Protein AF-A0A531LWR6-F1 (afdb_monomer_lite)

Foldseek 3Di:
DDDPVVVVVVVVVVVVVVVCCVVPVVVVCVVVCCCCVVVLVVLCVVPVVRSCVVCVCVVVCVVVVVVVVVVVVVVVVVVVVVVVVVVVVVVVVVVCVVVVVVPPCCVVVVVVVVVVVVVVVVVVVVVVVVVVVD

Structure (mmCIF, N/CA/C/O backbone):
data_AF-A0A531LWR6-F1
#
_entry.id   AF-A0A531LWR6-F1
#
loop_
_atom_site.group_PDB
_atom_site.id
_atom_site.type_symbol
_atom_site.label_atom_id
_atom_site.label_alt_id
_atom_site.label_comp_id
_atom_site.label_asym_id
_atom_site.label_entity_id
_atom_site.label_seq_id
_atom_site.pdbx_PDB_ins_code
_atom_site.Cartn_x
_atom_site.Cartn_y
_atom_site.Cartn_z
_atom_site.occupancy
_atom_site.B_iso_or_equiv
_atom_site.auth_seq_id
_atom_site.auth_comp_id
_atom_site.auth_asym_id
_atom_site.auth_atom_id
_atom_site.pdbx_PDB_model_num
ATOM 1 N N . LYS A 1 1 ? -15.271 11.225 28.314 1.00 48.88 1 LYS A N 1
ATOM 2 C CA . LYS A 1 1 ? -13.997 11.873 28.712 1.00 48.88 1 LYS A CA 1
ATOM 3 C C . LYS A 1 1 ? -12.888 10.909 28.326 1.00 48.88 1 LYS A C 1
ATOM 5 O O . LYS A 1 1 ? -12.884 9.812 28.864 1.00 48.88 1 LYS A O 1
ATOM 10 N N . VAL A 1 2 ? -12.070 11.244 27.329 1.00 54.78 2 VAL A N 1
ATOM 11 C CA . VAL A 1 2 ? -10.966 10.377 26.881 1.00 54.78 2 VAL A CA 1
ATOM 12 C C . VAL A 1 2 ? -9.886 10.412 27.965 1.00 54.78 2 VAL A C 1
ATOM 14 O O . VAL A 1 2 ? -9.558 11.499 28.441 1.00 54.78 2 VAL A O 1
ATOM 17 N N . HIS A 1 3 ? -9.406 9.253 28.421 1.00 67.94 3 HIS A N 1
ATOM 18 C CA . HIS A 1 3 ? -8.322 9.194 29.402 1.00 67.94 3 HIS A CA 1
ATOM 19 C C . HIS A 1 3 ? -7.034 9.699 28.742 1.00 67.94 3 HIS A C 1
ATOM 21 O O . HIS A 1 3 ? -6.699 9.281 27.638 1.00 67.94 3 HIS A O 1
ATOM 27 N N . THR A 1 4 ? -6.292 10.586 29.411 1.00 77.25 4 THR A N 1
ATOM 28 C CA . THR A 1 4 ? -5.035 11.164 28.896 1.00 77.25 4 THR A CA 1
ATOM 29 C C . THR A 1 4 ? -4.029 10.092 28.456 1.00 77.25 4 THR A C 1
ATOM 31 O O . THR A 1 4 ? -3.284 10.310 27.507 1.00 77.25 4 THR A O 1
ATOM 34 N N . GLY A 1 5 ? -4.050 8.914 29.093 1.00 77.81 5 GLY A N 1
ATOM 35 C CA . GLY A 1 5 ? -3.236 7.760 28.701 1.00 77.81 5 GLY A CA 1
ATOM 36 C C . GLY A 1 5 ? -3.540 7.243 27.291 1.00 77.81 5 GLY A C 1
ATOM 37 O O . GLY A 1 5 ? -2.608 7.042 26.521 1.00 77.81 5 GLY A O 1
ATOM 38 N N . ASP A 1 6 ? -4.816 7.130 26.911 1.00 78.56 6 ASP A N 1
ATOM 39 C CA . ASP A 1 6 ? -5.216 6.640 25.581 1.00 78.56 6 ASP A CA 1
ATOM 40 C C . ASP A 1 6 ? -4.780 7.599 24.466 1.00 78.56 6 ASP A C 1
ATOM 42 O O . ASP A 1 6 ? -4.380 7.166 23.387 1.00 78.56 6 ASP A O 1
ATOM 46 N N . LEU A 1 7 ? -4.806 8.910 24.734 1.00 82.00 7 LEU A N 1
ATOM 47 C CA . LEU A 1 7 ? -4.336 9.928 23.786 1.00 82.00 7 LEU A CA 1
ATOM 48 C C . LEU A 1 7 ? -2.819 9.862 23.581 1.00 82.00 7 LEU A C 1
ATOM 50 O O . LEU A 1 7 ? -2.346 10.037 22.460 1.00 82.00 7 LEU A O 1
ATOM 54 N N . ILE A 1 8 ? -2.059 9.584 24.644 1.00 84.31 8 ILE A N 1
ATOM 55 C CA . ILE A 1 8 ? -0.605 9.409 24.558 1.00 84.31 8 ILE A CA 1
ATOM 56 C C . ILE A 1 8 ? -0.273 8.128 23.784 1.00 84.31 8 ILE A C 1
ATOM 58 O O . ILE A 1 8 ? 0.593 8.158 22.913 1.00 84.31 8 ILE A O 1
ATOM 62 N N . THR A 1 9 ? -0.976 7.020 24.043 1.00 84.31 9 THR A N 1
ATOM 63 C CA . THR A 1 9 ? -0.770 5.755 23.321 1.00 84.31 9 THR A CA 1
ATOM 64 C C . THR A 1 9 ? -1.122 5.874 21.841 1.00 84.31 9 THR A C 1
ATOM 66 O O . THR A 1 9 ? -0.353 5.407 21.003 1.00 84.31 9 THR A O 1
ATOM 69 N N . LEU A 1 10 ? -2.233 6.534 21.501 1.00 82.69 10 LEU A N 1
ATOM 70 C CA . LEU A 1 10 ? -2.613 6.767 20.108 1.00 82.69 10 LEU A CA 1
ATOM 71 C C . LEU A 1 10 ? -1.599 7.674 19.394 1.00 82.69 10 LEU A C 1
ATOM 73 O O . LEU A 1 10 ? -1.162 7.357 18.292 1.00 82.69 10 LEU A O 1
ATOM 77 N N . GLY A 1 11 ? -1.146 8.741 20.060 1.00 87.81 11 GLY A N 1
ATOM 78 C CA . GLY A 1 11 ? -0.107 9.623 19.529 1.00 87.81 11 GLY A CA 1
ATOM 79 C C . GLY A 1 11 ? 1.237 8.918 19.320 1.00 87.81 11 GLY A C 1
ATOM 80 O O . GLY A 1 11 ? 1.898 9.156 18.315 1.00 87.81 11 GLY A O 1
ATOM 81 N N . LEU A 1 12 ? 1.636 8.017 20.223 1.00 89.38 12 LEU A N 1
ATOM 82 C CA . LEU A 1 12 ? 2.845 7.201 20.058 1.00 89.38 12 LEU A CA 1
ATOM 83 C C . LEU A 1 12 ? 2.739 6.260 18.853 1.00 89.38 12 LEU A C 1
ATOM 85 O O . LEU A 1 12 ? 3.679 6.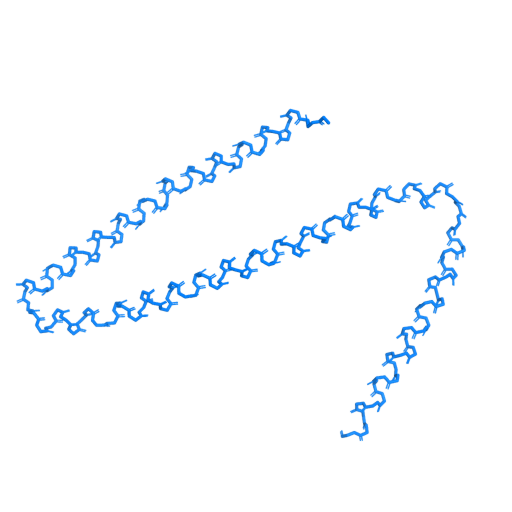187 18.065 1.00 89.38 12 LEU A O 1
ATOM 89 N N . LEU A 1 13 ? 1.593 5.593 18.681 1.00 88.00 13 LEU A N 1
ATOM 90 C CA . LEU A 1 13 ? 1.333 4.726 17.527 1.00 88.00 13 LEU A CA 1
ATOM 91 C C . LEU A 1 13 ? 1.411 5.496 16.202 1.00 88.00 13 LEU A C 1
ATOM 93 O O . LEU A 1 13 ? 2.027 5.018 15.247 1.00 88.00 13 LEU A O 1
ATOM 97 N N . ASP A 1 14 ? 0.840 6.698 16.156 1.00 89.50 14 ASP A N 1
ATOM 98 C CA . ASP A 1 14 ? 0.893 7.552 14.970 1.00 89.50 14 ASP A CA 1
ATOM 99 C C . ASP A 1 14 ? 2.324 8.032 14.682 1.00 89.50 14 ASP A C 1
ATOM 101 O O . ASP A 1 14 ? 2.776 7.989 13.534 1.00 89.50 14 ASP A O 1
ATOM 105 N N . LEU A 1 15 ? 3.078 8.432 15.713 1.00 89.94 15 LEU A N 1
ATOM 106 C CA . LEU A 1 15 ? 4.480 8.834 15.571 1.00 89.94 15 LEU A CA 1
ATOM 107 C C . LEU A 1 15 ? 5.366 7.685 15.081 1.00 89.94 15 LEU A C 1
ATOM 109 O O . LEU A 1 15 ? 6.209 7.904 14.209 1.00 89.94 15 LEU A O 1
ATOM 113 N N . ASP A 1 16 ? 5.162 6.467 15.583 1.00 91.19 16 ASP A N 1
ATOM 114 C CA . ASP A 1 16 ? 5.872 5.283 15.097 1.00 91.19 16 ASP A CA 1
ATOM 115 C C . ASP A 1 16 ? 5.514 4.972 13.639 1.00 91.19 16 ASP A C 1
ATOM 117 O O . ASP A 1 16 ? 6.404 4.679 12.833 1.00 91.19 16 ASP A O 1
ATOM 121 N N . GLY A 1 17 ? 4.241 5.117 13.260 1.00 86.81 17 GLY A N 1
ATOM 122 C CA . GLY A 1 17 ? 3.794 4.983 11.873 1.00 86.81 17 GLY A CA 1
ATOM 123 C C . GLY A 1 17 ? 4.470 5.991 10.937 1.00 86.81 17 GLY A C 1
ATOM 124 O O . GLY A 1 17 ? 5.015 5.613 9.894 1.00 86.81 17 GLY A O 1
ATOM 125 N N . VAL A 1 18 ? 4.507 7.268 11.326 1.00 89.38 18 VAL A N 1
ATOM 126 C CA . VAL A 1 18 ? 5.181 8.332 10.564 1.00 89.38 18 VAL A CA 1
ATOM 127 C C . VAL A 1 18 ? 6.684 8.074 10.490 1.00 89.38 18 VAL A C 1
ATOM 129 O O . VAL A 1 18 ? 7.273 8.125 9.409 1.00 89.38 18 VAL A O 1
ATOM 132 N N . ARG A 1 19 ? 7.322 7.724 11.608 1.00 91.12 19 ARG A N 1
ATOM 133 C CA . ARG A 1 19 ? 8.748 7.383 11.645 1.00 91.12 19 ARG A CA 1
ATOM 134 C C . ARG A 1 19 ? 9.066 6.229 10.700 1.00 91.12 19 ARG A C 1
ATOM 136 O O . ARG A 1 19 ? 10.037 6.311 9.948 1.00 91.12 19 ARG A O 1
ATOM 143 N N . MET A 1 20 ? 8.249 5.177 10.693 1.00 89.44 20 MET A N 1
ATOM 144 C CA . MET A 1 20 ? 8.418 4.047 9.784 1.00 89.44 20 MET A CA 1
ATOM 145 C C . MET A 1 20 ? 8.246 4.473 8.322 1.00 89.44 20 MET A C 1
ATOM 147 O O . MET A 1 20 ? 9.030 4.046 7.472 1.00 89.44 20 MET A O 1
ATOM 151 N N . PHE A 1 21 ? 7.297 5.360 8.016 1.00 89.12 21 PHE A N 1
ATOM 152 C CA . PHE A 1 21 ? 7.112 5.903 6.669 1.00 89.12 21 PHE A CA 1
ATOM 153 C C . PHE A 1 21 ? 8.349 6.663 6.164 1.00 89.12 21 PHE A C 1
ATOM 155 O O . PHE A 1 21 ? 8.817 6.398 5.055 1.00 89.12 21 PHE A O 1
ATOM 162 N N . PHE A 1 22 ? 8.933 7.544 6.979 1.00 88.38 22 PHE A N 1
ATOM 163 C CA . PHE A 1 22 ? 10.156 8.263 6.604 1.00 88.38 22 PHE A CA 1
ATOM 164 C C . PHE A 1 22 ? 11.376 7.334 6.533 1.00 88.38 22 PHE A C 1
ATOM 166 O O . PHE A 1 22 ? 12.148 7.391 5.577 1.00 88.38 22 PHE A O 1
ATOM 173 N N . SER A 1 23 ? 11.533 6.443 7.514 1.00 86.94 23 SER A N 1
ATOM 174 C CA . SER A 1 23 ? 12.700 5.563 7.614 1.00 86.94 23 SER A CA 1
ATOM 175 C C . SER A 1 23 ? 12.708 4.445 6.577 1.00 86.94 23 SER A C 1
ATOM 177 O O . SER A 1 23 ? 13.780 4.049 6.131 1.00 86.94 23 SER A O 1
ATOM 179 N N . THR A 1 24 ? 11.550 3.899 6.214 1.00 89.06 24 THR A N 1
ATOM 180 C CA . THR A 1 24 ? 11.476 2.740 5.311 1.00 89.06 24 THR A CA 1
ATOM 181 C C . THR A 1 24 ? 10.736 3.048 4.023 1.00 89.06 24 THR A C 1
ATOM 183 O O . THR A 1 24 ? 11.182 2.609 2.971 1.00 89.06 24 THR A O 1
ATOM 186 N N . GLY A 1 25 ? 9.650 3.821 4.062 1.00 89.12 25 GLY A N 1
ATOM 187 C CA . GLY A 1 25 ? 8.880 4.170 2.868 1.00 89.12 25 GLY A CA 1
ATOM 188 C C . GLY A 1 25 ? 9.695 5.028 1.905 1.00 89.12 25 GLY A C 1
ATOM 189 O O . GLY A 1 25 ? 10.002 4.592 0.797 1.00 89.12 25 GLY A O 1
ATOM 190 N N . ILE A 1 26 ? 10.102 6.220 2.349 1.00 92.62 26 ILE A N 1
ATOM 191 C CA . ILE A 1 26 ? 10.833 7.187 1.513 1.00 92.62 26 ILE A CA 1
ATOM 192 C C . ILE A 1 26 ? 12.168 6.610 1.045 1.00 92.62 26 ILE A C 1
ATOM 194 O O . ILE A 1 26 ? 12.448 6.603 -0.151 1.00 92.62 26 ILE A O 1
ATOM 198 N N . LEU A 1 27 ? 12.964 6.070 1.971 1.00 93.06 27 LEU A N 1
ATOM 199 C CA . LEU A 1 27 ? 14.259 5.461 1.658 1.00 93.06 27 LEU A CA 1
ATOM 200 C C . LEU A 1 27 ? 14.145 4.363 0.594 1.00 93.06 27 LEU A C 1
ATOM 202 O O . LEU A 1 27 ? 14.946 4.322 -0.337 1.00 93.06 27 LEU A O 1
ATOM 206 N N . ARG A 1 28 ? 13.128 3.499 0.684 1.00 91.56 28 ARG A N 1
ATOM 207 C CA . ARG A 1 28 ? 12.922 2.403 -0.271 1.00 91.56 28 ARG A CA 1
ATOM 208 C C . ARG A 1 28 ? 12.422 2.904 -1.625 1.00 91.56 28 ARG A C 1
ATOM 210 O O . ARG A 1 28 ? 12.855 2.370 -2.640 1.00 91.56 28 ARG A O 1
ATOM 217 N N . VAL A 1 29 ? 11.574 3.936 -1.659 1.00 91.75 29 VAL A N 1
ATOM 218 C CA . VAL A 1 29 ? 11.151 4.590 -2.912 1.00 91.75 29 VAL A CA 1
ATOM 219 C C . VAL A 1 29 ? 12.346 5.224 -3.620 1.00 91.75 29 VAL A C 1
ATOM 221 O O . VAL A 1 29 ? 12.536 4.986 -4.810 1.00 91.75 29 VAL A O 1
ATOM 224 N N . VAL A 1 30 ? 13.182 5.970 -2.893 1.00 94.88 30 VAL A N 1
ATOM 225 C CA . VAL A 1 30 ? 14.399 6.578 -3.447 1.00 94.88 30 VAL A CA 1
ATOM 226 C C . VAL A 1 30 ? 15.355 5.499 -3.951 1.00 94.88 30 VAL A C 1
ATOM 228 O O . VAL A 1 30 ? 15.800 5.569 -5.092 1.00 94.88 30 VAL A O 1
ATOM 231 N N . LEU A 1 31 ? 15.629 4.469 -3.147 1.00 94.38 31 LEU A N 1
ATOM 232 C CA . LEU A 1 31 ? 16.545 3.390 -3.518 1.00 94.38 31 LEU A CA 1
ATOM 233 C C . LEU A 1 31 ? 16.073 2.630 -4.762 1.00 94.38 31 LEU A C 1
ATOM 235 O O . LEU A 1 31 ? 16.866 2.415 -5.673 1.00 94.38 31 LEU A O 1
ATOM 239 N N . LEU A 1 32 ? 14.794 2.252 -4.831 1.00 92.12 32 LEU A N 1
ATOM 240 C CA . LEU A 1 32 ? 14.240 1.568 -6.002 1.00 92.12 32 LEU A CA 1
ATOM 241 C C . LEU A 1 32 ? 14.200 2.483 -7.229 1.00 92.12 32 LEU A C 1
ATOM 243 O O . LEU A 1 32 ? 14.513 2.032 -8.327 1.00 92.12 32 LEU A O 1
ATOM 247 N N . GLY A 1 33 ? 13.854 3.760 -7.046 1.00 94.12 33 GLY A N 1
ATOM 248 C CA . GLY A 1 33 ? 13.851 4.753 -8.117 1.00 94.12 33 GLY A CA 1
ATOM 249 C C . GLY A 1 33 ? 15.241 4.956 -8.716 1.00 94.12 33 GLY A C 1
ATOM 250 O O . GLY A 1 33 ? 15.391 4.927 -9.934 1.00 94.12 33 GLY A O 1
ATOM 251 N N . VAL A 1 34 ? 16.269 5.079 -7.872 1.00 96.19 34 VAL A N 1
ATOM 252 C CA . VAL A 1 34 ? 17.666 5.181 -8.313 1.00 96.19 34 VAL A CA 1
ATOM 253 C C . VAL A 1 34 ? 18.126 3.877 -8.961 1.00 96.19 34 VAL A C 1
ATOM 255 O O . VAL A 1 34 ? 18.679 3.919 -10.054 1.00 96.19 34 VAL A O 1
ATOM 258 N N . LEU A 1 35 ? 17.867 2.721 -8.345 1.00 94.12 35 LEU A N 1
ATOM 259 C CA . LEU A 1 35 ? 18.290 1.420 -8.870 1.00 94.12 35 LEU A CA 1
ATOM 260 C C . LEU A 1 35 ? 17.702 1.141 -10.259 1.00 94.12 35 LEU A C 1
ATOM 262 O O . LEU A 1 35 ? 18.435 0.788 -11.179 1.00 94.12 35 LEU A O 1
ATOM 266 N N . ILE A 1 36 ? 16.388 1.316 -10.419 1.00 92.00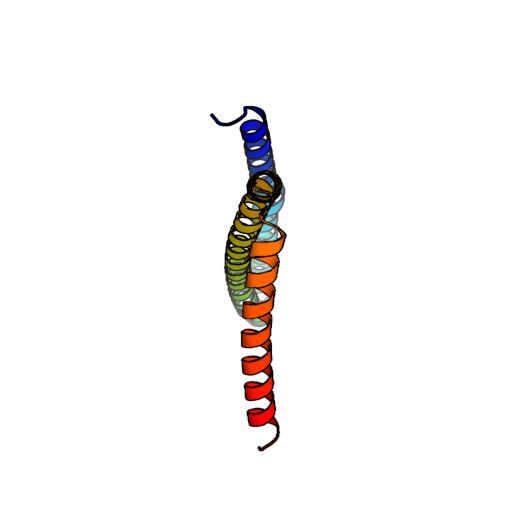 36 ILE A N 1
ATOM 267 C CA . ILE A 1 36 ? 15.702 1.072 -11.691 1.00 92.00 36 ILE A CA 1
ATOM 268 C C . ILE A 1 36 ? 16.048 2.172 -12.697 1.00 92.00 36 ILE A C 1
ATOM 270 O O . ILE A 1 36 ? 16.328 1.862 -13.848 1.00 92.00 36 ILE A O 1
ATOM 274 N N . GLY A 1 37 ? 16.063 3.441 -12.281 1.00 93.69 37 GLY A N 1
ATOM 275 C CA . GLY A 1 37 ? 16.331 4.576 -13.166 1.00 93.69 37 GLY A CA 1
ATOM 276 C C . GLY A 1 37 ? 17.760 4.584 -13.706 1.00 93.69 37 GLY A C 1
ATOM 277 O O . GLY A 1 37 ? 17.960 4.605 -14.919 1.00 93.69 37 GLY A O 1
ATOM 278 N N . VAL A 1 38 ? 18.758 4.507 -12.821 1.00 95.06 38 VAL A N 1
ATOM 279 C CA . VAL A 1 38 ? 20.175 4.449 -13.215 1.00 95.06 38 VAL A CA 1
ATOM 280 C C . VAL A 1 38 ? 20.474 3.140 -13.942 1.00 95.06 38 VAL A C 1
ATOM 282 O O . VAL A 1 38 ? 21.161 3.161 -14.960 1.00 95.06 38 VAL A O 1
ATOM 285 N N . GLY A 1 39 ? 19.920 2.013 -13.481 1.00 91.94 39 GLY A N 1
ATOM 286 C CA . GLY A 1 39 ? 20.067 0.725 -14.159 1.00 91.94 39 GLY A CA 1
ATOM 287 C C . GLY A 1 39 ? 19.525 0.751 -15.590 1.00 91.94 39 GLY A C 1
ATOM 288 O O . GLY A 1 39 ? 20.220 0.343 -16.518 1.00 91.94 39 GLY A O 1
ATOM 289 N N . ALA A 1 40 ? 18.323 1.298 -15.791 1.00 91.81 40 ALA A N 1
ATOM 290 C CA . ALA A 1 40 ? 17.731 1.466 -17.115 1.00 91.81 40 ALA A CA 1
ATOM 291 C C . ALA A 1 40 ? 18.557 2.408 -17.999 1.00 91.81 40 ALA A C 1
ATOM 293 O O . ALA A 1 40 ? 18.801 2.088 -19.161 1.00 91.81 40 ALA A O 1
ATOM 294 N N . TYR A 1 41 ? 19.027 3.533 -17.451 1.00 93.62 41 TYR A N 1
ATOM 295 C CA . TYR A 1 41 ? 19.885 4.474 -18.172 1.00 93.62 41 TYR A CA 1
ATOM 296 C C . TYR A 1 41 ? 21.177 3.806 -18.663 1.00 93.62 41 TYR A C 1
ATOM 298 O O . TYR A 1 41 ? 21.498 3.897 -19.846 1.00 93.62 41 TYR A O 1
ATOM 306 N N . LEU A 1 42 ? 21.881 3.079 -17.789 1.00 92.81 42 LEU A N 1
ATOM 307 C CA . LEU A 1 42 ? 23.121 2.381 -18.144 1.00 92.81 42 LEU A CA 1
ATOM 308 C C . LEU A 1 42 ? 22.891 1.309 -19.217 1.00 92.81 42 LEU A C 1
ATOM 310 O O . LEU A 1 42 ? 23.645 1.248 -20.191 1.00 92.81 42 LEU A O 1
ATOM 314 N N . LEU A 1 43 ? 21.826 0.512 -19.082 1.00 91.44 43 LEU A N 1
ATOM 315 C CA . LEU A 1 43 ? 21.472 -0.528 -20.051 1.00 91.44 43 LEU A CA 1
ATOM 316 C C . LEU A 1 43 ? 21.174 0.062 -21.433 1.00 91.44 43 LEU A C 1
ATOM 318 O O . LEU A 1 43 ? 21.763 -0.371 -22.420 1.00 91.44 43 LEU A O 1
ATOM 322 N N . ILE A 1 44 ? 20.323 1.090 -21.495 1.00 92.31 44 ILE A N 1
ATOM 323 C CA . ILE A 1 44 ? 19.944 1.745 -22.755 1.00 92.31 4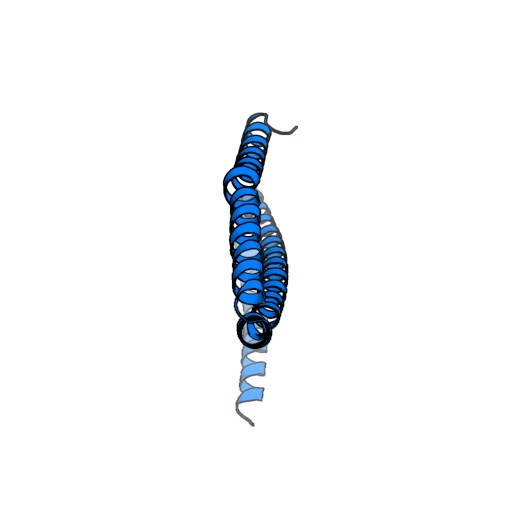4 ILE A CA 1
ATOM 324 C C . ILE A 1 44 ? 21.137 2.475 -23.387 1.00 92.31 44 ILE A C 1
ATOM 326 O O . ILE A 1 44 ? 21.262 2.480 -24.608 1.00 92.31 44 ILE A O 1
ATOM 330 N N . SER A 1 45 ? 22.023 3.067 -22.575 1.00 91.06 45 SER A N 1
ATOM 331 C CA . SER A 1 45 ? 23.231 3.744 -23.070 1.00 91.06 45 SER A CA 1
ATOM 332 C C . SER A 1 45 ? 24.267 2.788 -23.671 1.00 91.06 45 SER A C 1
ATOM 334 O O . SER A 1 45 ? 25.072 3.214 -24.494 1.00 91.06 45 SER A O 1
ATOM 336 N N . THR A 1 46 ? 24.241 1.511 -23.274 1.00 90.31 46 THR A N 1
ATOM 337 C CA . THR A 1 46 ? 25.171 0.488 -23.772 1.00 90.31 46 THR A CA 1
ATOM 338 C C . THR A 1 46 ? 24.642 -0.155 -25.050 1.00 90.31 46 THR A C 1
ATOM 340 O O . THR A 1 46 ? 25.328 -0.166 -26.067 1.00 90.31 46 THR A O 1
ATOM 343 N N . ASP A 1 47 ? 23.415 -0.678 -25.003 1.00 91.38 47 ASP A N 1
ATOM 344 C CA . ASP A 1 47 ? 22.734 -1.264 -26.155 1.00 91.38 47 ASP A CA 1
ATOM 345 C C . ASP A 1 47 ? 21.222 -1.084 -25.992 1.00 91.38 47 ASP A C 1
ATOM 347 O O . ASP A 1 47 ? 20.597 -1.611 -25.068 1.00 91.38 47 ASP A O 1
ATOM 351 N N . LEU A 1 48 ? 20.619 -0.331 -26.910 1.00 90.62 48 LEU A N 1
ATOM 352 C CA . LEU A 1 48 ? 19.211 0.038 -26.826 1.00 90.62 48 LEU A CA 1
ATOM 353 C C . LEU A 1 48 ? 18.273 -1.167 -27.008 1.00 90.62 48 LEU A C 1
ATOM 355 O O . LEU A 1 48 ? 17.217 -1.227 -26.376 1.00 90.62 48 LEU A O 1
ATOM 359 N N . VAL A 1 49 ? 18.653 -2.146 -27.833 1.00 91.50 49 VAL A N 1
ATOM 360 C CA . VAL A 1 49 ? 17.831 -3.330 -28.123 1.00 91.50 49 VAL A CA 1
ATOM 361 C C . VAL A 1 49 ? 17.886 -4.303 -26.950 1.00 91.50 49 VAL A C 1
ATOM 363 O O . VAL A 1 49 ? 16.842 -4.749 -26.465 1.00 91.50 49 VAL A O 1
ATOM 366 N N . LEU A 1 50 ? 19.088 -4.590 -26.442 1.00 87.56 50 LEU A N 1
ATOM 367 C CA . LEU A 1 50 ? 19.281 -5.475 -25.292 1.00 87.56 50 LEU A CA 1
ATOM 368 C C . LEU A 1 50 ? 18.739 -4.844 -23.995 1.00 87.56 50 LEU A C 1
ATOM 370 O O . LEU A 1 50 ? 18.162 -5.534 -23.147 1.00 87.56 50 LEU A O 1
ATOM 374 N N . GLY A 1 51 ? 18.847 -3.519 -23.864 1.00 90.44 51 GLY A N 1
ATOM 375 C CA . GLY A 1 51 ? 18.269 -2.748 -22.767 1.00 90.44 51 GLY A CA 1
ATOM 376 C C . GLY A 1 51 ? 16.743 -2.830 -22.731 1.00 90.44 51 GLY A C 1
ATOM 377 O O . GLY A 1 51 ? 16.172 -3.123 -21.685 1.00 90.44 51 GLY A O 1
ATOM 378 N N . LEU A 1 52 ? 16.063 -2.659 -23.868 1.00 89.12 52 LEU A N 1
ATOM 379 C CA . LEU A 1 52 ? 14.601 -2.786 -23.935 1.00 89.12 52 LEU A CA 1
ATOM 380 C C . LEU A 1 52 ? 14.121 -4.224 -23.702 1.00 89.12 52 LEU A C 1
ATOM 382 O O . LEU A 1 52 ? 13.140 -4.434 -22.987 1.00 89.12 52 LEU A O 1
ATOM 386 N N . LEU A 1 53 ? 14.825 -5.218 -24.253 1.00 91.12 53 LEU A N 1
ATOM 387 C CA . LEU A 1 53 ? 14.535 -6.634 -24.005 1.00 91.12 53 LEU A CA 1
ATOM 388 C C . LEU A 1 53 ? 14.630 -6.970 -22.515 1.00 91.12 53 LEU A C 1
ATOM 390 O O . LEU A 1 53 ? 13.713 -7.580 -21.964 1.00 91.12 53 LEU A O 1
ATOM 394 N N . SER A 1 54 ? 15.695 -6.523 -21.848 1.00 88.06 54 SER A N 1
ATOM 395 C CA . SER A 1 54 ? 15.873 -6.735 -20.409 1.00 88.06 54 SER A CA 1
ATOM 396 C C . SER A 1 54 ? 14.889 -5.927 -19.559 1.00 88.06 54 SER A C 1
ATOM 398 O O . SER A 1 54 ? 14.424 -6.439 -18.548 1.00 88.06 54 SER A O 1
ATOM 400 N N . LEU A 1 55 ? 14.483 -4.719 -19.962 1.00 89.81 55 LEU A N 1
ATOM 401 C CA . LEU A 1 55 ? 13.470 -3.948 -19.228 1.00 89.81 55 LEU A CA 1
ATOM 402 C C . LEU A 1 55 ? 12.035 -4.450 -19.429 1.00 89.81 55 LEU A C 1
ATOM 404 O O . LEU A 1 55 ? 11.165 -4.104 -18.633 1.00 89.81 55 LEU A O 1
ATOM 408 N N . SER A 1 56 ? 11.763 -5.260 -20.455 1.00 91.75 56 SER A N 1
ATOM 409 C CA . SER A 1 56 ? 10.401 -5.677 -20.821 1.00 91.75 56 SER A CA 1
ATOM 410 C C . SER A 1 56 ? 9.633 -6.404 -19.704 1.00 91.75 56 SER A C 1
ATOM 412 O O . SER A 1 56 ? 8.412 -6.269 -19.607 1.00 91.75 56 SER A O 1
ATOM 414 N N . PHE A 1 57 ? 10.325 -7.124 -18.811 1.00 91.06 57 PHE A N 1
ATOM 415 C CA . PHE A 1 57 ? 9.686 -7.830 -17.693 1.00 91.06 57 PHE A CA 1
ATOM 416 C C . PHE A 1 57 ? 9.342 -6.904 -16.511 1.00 91.06 57 PHE A C 1
ATOM 418 O O . PHE A 1 57 ? 8.430 -7.204 -15.735 1.00 91.06 57 PHE A O 1
ATOM 425 N N . VAL A 1 58 ? 10.048 -5.777 -16.364 1.00 91.31 58 VAL A N 1
ATOM 426 C CA . VAL A 1 58 ? 9.876 -4.820 -15.259 1.00 91.31 58 VAL A CA 1
ATOM 427 C C . VAL A 1 58 ? 8.435 -4.301 -15.151 1.00 91.31 58 VAL A C 1
ATOM 429 O O . VAL A 1 58 ? 7.872 -4.403 -14.057 1.00 91.31 58 VAL A O 1
ATOM 432 N N . PRO A 1 59 ? 7.775 -3.805 -16.223 1.00 91.06 59 PRO A N 1
ATOM 433 C CA . PRO A 1 59 ? 6.393 -3.334 -16.128 1.00 91.06 59 PRO A CA 1
ATOM 434 C C . PRO A 1 59 ? 5.410 -4.453 -15.761 1.00 91.06 59 PRO A C 1
ATOM 436 O O . PRO A 1 59 ? 4.464 -4.210 -15.013 1.00 91.06 59 PRO A O 1
ATOM 439 N N . PHE A 1 60 ? 5.646 -5.690 -16.210 1.00 94.88 60 PHE A N 1
ATOM 440 C CA . PHE A 1 60 ? 4.798 -6.830 -15.854 1.00 94.88 60 PHE A CA 1
ATOM 441 C C . PHE A 1 60 ? 4.876 -7.148 -14.354 1.00 94.88 60 PHE A C 1
ATOM 443 O O . PHE A 1 60 ? 3.848 -7.315 -13.689 1.00 94.88 60 PHE A O 1
ATOM 450 N N . VAL A 1 61 ? 6.089 -7.172 -13.798 1.00 92.94 61 VAL A N 1
ATOM 451 C CA . VAL A 1 61 ? 6.308 -7.379 -12.360 1.00 92.94 61 VAL A CA 1
ATOM 452 C C . VAL A 1 61 ? 5.742 -6.214 -11.549 1.00 92.94 61 VAL A C 1
ATOM 454 O O . VAL A 1 61 ? 5.034 -6.447 -10.569 1.00 92.94 61 VAL A O 1
ATOM 457 N N . ALA A 1 62 ? 5.984 -4.971 -11.972 1.00 91.50 62 ALA A N 1
ATOM 458 C CA . ALA A 1 62 ? 5.465 -3.778 -11.306 1.00 91.50 62 ALA A CA 1
ATOM 459 C C . ALA A 1 62 ? 3.929 -3.772 -11.259 1.00 91.50 62 ALA A C 1
ATOM 461 O O . ALA A 1 62 ? 3.346 -3.495 -10.207 1.00 91.50 62 ALA A O 1
ATOM 462 N N . TRP A 1 63 ? 3.270 -4.159 -12.356 1.00 95.25 63 TRP A N 1
ATOM 463 C CA . TRP A 1 63 ? 1.816 -4.294 -12.427 1.00 95.25 63 TRP A CA 1
ATOM 464 C C . TRP A 1 63 ? 1.295 -5.378 -11.480 1.00 95.25 63 TRP A C 1
ATOM 466 O O . TRP A 1 63 ? 0.434 -5.117 -10.636 1.00 95.25 63 TRP A O 1
ATOM 476 N N . ARG A 1 64 ? 1.833 -6.602 -11.575 1.00 96.25 64 ARG A N 1
ATOM 477 C CA . ARG A 1 64 ? 1.399 -7.735 -10.739 1.00 96.25 64 ARG A CA 1
ATOM 478 C C . ARG A 1 64 ? 1.630 -7.465 -9.254 1.00 96.25 64 ARG A C 1
ATOM 480 O O . ARG A 1 64 ? 0.754 -7.781 -8.445 1.00 96.25 64 ARG A O 1
ATOM 487 N N . SER A 1 65 ? 2.762 -6.855 -8.910 1.00 94.19 65 SER A N 1
ATOM 488 C CA . SER A 1 65 ? 3.087 -6.439 -7.545 1.00 94.19 65 SER A CA 1
ATOM 489 C C . SER A 1 65 ? 2.089 -5.399 -7.034 1.00 94.19 65 SER A C 1
ATOM 491 O O . SER A 1 65 ? 1.448 -5.621 -6.007 1.00 94.19 65 SER A O 1
ATOM 493 N N . SER A 1 66 ? 1.848 -4.333 -7.807 1.00 93.75 66 SER A N 1
ATOM 494 C CA . SER A 1 66 ? 0.904 -3.265 -7.446 1.00 93.75 66 SER A CA 1
ATOM 495 C C . SER A 1 66 ? -0.514 -3.792 -7.21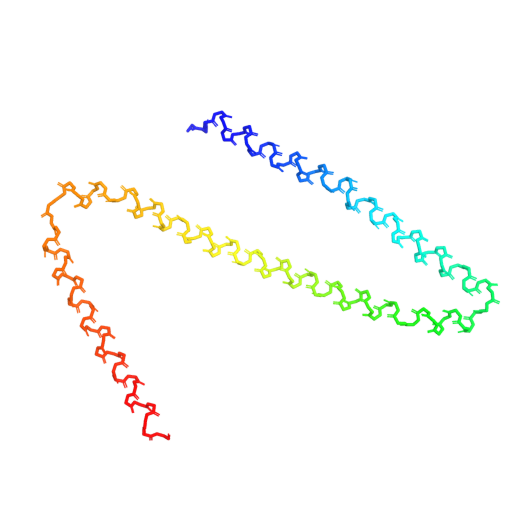4 1.00 93.75 66 SER A C 1
ATOM 497 O O . SER A 1 66 ? -1.127 -3.505 -6.187 1.00 93.75 66 SER A O 1
ATOM 499 N N . VAL A 1 67 ? -1.029 -4.629 -8.123 1.00 96.12 67 VAL A N 1
ATOM 500 C CA . VAL A 1 67 ? -2.364 -5.236 -7.982 1.00 96.12 67 VAL A CA 1
ATOM 501 C C . VAL A 1 67 ? -2.445 -6.112 -6.732 1.00 96.12 67 VAL A C 1
ATOM 503 O O . VAL A 1 67 ? -3.436 -6.059 -6.000 1.00 96.12 67 VAL A O 1
ATOM 506 N N . THR A 1 68 ? -1.411 -6.911 -6.465 1.00 95.81 68 THR A N 1
ATOM 507 C CA . THR A 1 68 ? -1.369 -7.787 -5.286 1.00 95.81 68 THR A CA 1
ATOM 508 C C . THR A 1 68 ? -1.331 -6.972 -3.998 1.00 95.81 68 THR A C 1
ATOM 510 O O . THR A 1 68 ? -2.075 -7.271 -3.067 1.00 95.81 68 THR A O 1
ATOM 513 N N . GLN A 1 69 ? -0.535 -5.904 -3.956 1.00 93.75 69 GLN A N 1
ATOM 514 C CA . GLN A 1 69 ? -0.425 -5.025 -2.797 1.00 93.75 69 GLN A CA 1
ATOM 515 C C . GLN A 1 69 ? -1.745 -4.300 -2.497 1.00 93.75 69 GLN A C 1
ATOM 517 O O . GLN A 1 69 ? -2.161 -4.233 -1.339 1.00 93.75 69 GLN A O 1
ATOM 522 N N . LEU A 1 70 ? -2.442 -3.812 -3.528 1.00 94.81 70 LEU A N 1
ATOM 523 C CA . LEU A 1 70 ? -3.756 -3.180 -3.374 1.00 94.81 70 LEU A CA 1
ATOM 524 C C . LEU A 1 70 ? -4.812 -4.168 -2.865 1.00 94.81 70 LEU A C 1
ATOM 526 O O . LEU A 1 70 ? -5.559 -3.844 -1.942 1.00 94.81 70 LEU A O 1
ATOM 530 N N . ARG A 1 71 ? -4.842 -5.391 -3.411 1.00 95.12 71 ARG A N 1
ATOM 531 C CA . ARG A 1 71 ? -5.740 -6.452 -2.928 1.00 95.12 71 ARG A CA 1
ATOM 532 C C . ARG A 1 71 ? -5.443 -6.822 -1.481 1.00 95.12 71 ARG A C 1
ATOM 534 O O . ARG A 1 71 ? -6.368 -6.882 -0.682 1.00 95.12 71 ARG A O 1
ATOM 541 N N . LEU A 1 72 ? -4.170 -7.009 -1.132 1.00 95.50 72 LEU A N 1
ATOM 542 C CA . LEU A 1 72 ? -3.757 -7.335 0.231 1.00 95.50 72 LEU A CA 1
ATOM 543 C C . LEU A 1 72 ? -4.196 -6.247 1.216 1.00 95.50 72 LEU A C 1
ATOM 545 O O . LEU A 1 72 ? -4.769 -6.563 2.255 1.00 95.50 72 LEU A O 1
ATOM 549 N N . ARG A 1 73 ? -4.000 -4.971 0.860 1.00 92.94 73 ARG A N 1
ATOM 550 C CA . ARG A 1 73 ? -4.454 -3.834 1.671 1.00 92.94 73 ARG A CA 1
ATOM 551 C C . ARG A 1 73 ? -5.972 -3.830 1.847 1.00 92.94 73 ARG A C 1
ATOM 553 O O . ARG A 1 73 ? -6.444 -3.609 2.956 1.00 92.94 73 ARG A O 1
ATOM 560 N N . SER A 1 74 ? -6.731 -4.088 0.784 1.00 94.69 74 SER A N 1
ATOM 561 C CA . SER A 1 74 ? -8.193 -4.160 0.868 1.00 94.69 74 SER A CA 1
ATOM 562 C C . SER A 1 74 ? -8.653 -5.299 1.779 1.00 94.69 74 SER A C 1
ATOM 564 O O . SER A 1 74 ? -9.486 -5.074 2.652 1.00 94.69 74 SER A O 1
ATOM 566 N N . THR A 1 75 ? -8.092 -6.500 1.622 1.00 95.75 75 THR A N 1
ATOM 567 C CA . THR A 1 75 ? -8.419 -7.652 2.475 1.00 95.75 75 THR A CA 1
ATOM 568 C C . THR A 1 75 ? -8.052 -7.388 3.932 1.00 95.75 75 THR A C 1
ATOM 570 O O . THR A 1 75 ? -8.810 -7.747 4.830 1.00 95.75 75 THR A O 1
ATOM 573 N N . TRP A 1 76 ? -6.919 -6.724 4.175 1.00 93.56 76 TRP A N 1
ATOM 574 C CA . TRP A 1 76 ? -6.495 -6.333 5.515 1.00 93.56 76 TRP A CA 1
ATOM 575 C C . TRP A 1 76 ? -7.498 -5.389 6.185 1.00 93.56 76 TRP A C 1
ATOM 577 O O . TRP A 1 76 ? -7.870 -5.609 7.334 1.00 93.56 76 TRP A O 1
ATOM 587 N N . LEU A 1 77 ? -7.995 -4.384 5.456 1.00 94.19 77 LEU A N 1
ATOM 588 C CA . LEU A 1 77 ? -9.023 -3.473 5.966 1.00 94.19 77 LEU A CA 1
ATOM 589 C C . LEU A 1 77 ? -10.322 -4.213 6.300 1.00 94.19 77 LEU A C 1
ATOM 591 O O . LEU A 1 77 ? -10.877 -4.013 7.378 1.00 94.19 77 LEU A O 1
ATOM 595 N N . THR A 1 78 ? -10.772 -5.118 5.426 1.00 94.94 78 THR A N 1
ATOM 596 C CA . THR A 1 78 ? -11.950 -5.949 5.704 1.00 94.94 78 THR A CA 1
ATOM 597 C C . THR A 1 78 ? -11.742 -6.820 6.944 1.00 94.94 78 THR A C 1
ATOM 599 O O . THR A 1 78 ? -12.632 -6.907 7.785 1.00 94.94 78 THR A O 1
ATOM 602 N N . LEU A 1 79 ? -10.571 -7.443 7.103 1.00 95.19 79 LEU A N 1
ATOM 603 C CA . LEU A 1 79 ? -10.245 -8.232 8.293 1.00 95.19 79 LEU A CA 1
ATOM 604 C C . LEU A 1 79 ? -10.284 -7.372 9.564 1.00 95.19 79 LEU A C 1
ATOM 606 O O . LEU A 1 79 ? -10.870 -7.782 10.564 1.00 95.19 79 LEU A O 1
ATOM 610 N N . GLN A 1 80 ? -9.700 -6.176 9.515 1.00 93.19 80 GLN A N 1
ATOM 611 C CA . GLN A 1 80 ? -9.667 -5.249 10.642 1.00 93.19 80 GLN A CA 1
ATOM 612 C C . GLN A 1 80 ? -11.073 -4.787 11.054 1.00 93.19 80 GLN A C 1
ATOM 614 O O . GLN A 1 80 ? -11.367 -4.708 12.246 1.00 93.19 80 GLN A O 1
ATOM 619 N N . GLU A 1 81 ? -11.971 -4.559 10.095 1.00 94.44 81 GLU A N 1
ATOM 620 C CA . GLU A 1 81 ? -13.376 -4.243 10.367 1.00 94.44 81 GLU A CA 1
ATOM 621 C C . GLU A 1 81 ? -14.101 -5.407 11.063 1.00 94.44 81 GLU A C 1
ATOM 623 O O . GLU A 1 81 ? -14.775 -5.208 12.076 1.00 94.44 81 GLU A O 1
ATOM 628 N N . ARG A 1 82 ? -13.907 -6.646 10.588 1.00 92.38 82 ARG A N 1
ATOM 629 C CA . ARG A 1 82 ? -14.485 -7.846 11.223 1.00 92.38 82 ARG A CA 1
ATOM 630 C C . ARG A 1 82 ? -13.952 -8.056 12.640 1.00 92.38 82 ARG A C 1
ATOM 632 O O . ARG A 1 82 ? -14.734 -8.363 13.537 1.00 92.38 82 ARG A O 1
ATOM 639 N N . LEU A 1 83 ? -12.651 -7.848 12.849 1.00 92.06 83 LEU A N 1
ATOM 640 C CA . LEU A 1 83 ? -12.032 -7.897 14.174 1.00 92.06 83 LEU A CA 1
ATOM 641 C C . LEU A 1 83 ? -12.595 -6.814 15.099 1.00 92.06 83 LEU A C 1
ATOM 643 O O . LEU A 1 83 ? -12.874 -7.102 16.255 1.00 92.06 83 LEU A O 1
ATOM 647 N N . SER A 1 84 ? -12.832 -5.598 14.599 1.00 90.38 84 SER A N 1
ATOM 648 C CA . SER A 1 84 ? -13.447 -4.524 15.388 1.00 90.38 84 SER A CA 1
ATOM 649 C C . SER A 1 84 ? -14.862 -4.884 15.855 1.00 90.38 84 SER A C 1
ATOM 651 O O . SER A 1 84 ? -15.196 -4.670 17.021 1.00 90.38 84 SER A O 1
ATOM 653 N N . VAL A 1 85 ? -15.681 -5.478 14.978 1.00 91.94 85 VAL A N 1
ATOM 654 C CA . VAL A 1 85 ? -17.023 -5.964 15.343 1.00 91.94 85 VAL A CA 1
ATOM 655 C C . VAL A 1 85 ? -16.936 -7.074 16.390 1.00 91.94 85 VAL A C 1
ATOM 657 O O . VAL A 1 85 ? -17.651 -7.017 17.388 1.00 91.94 85 VAL A O 1
ATOM 660 N N . LEU A 1 86 ? -16.047 -8.052 16.197 1.00 88.06 86 LEU A N 1
ATOM 661 C CA . LEU A 1 86 ? -15.852 -9.146 17.149 1.00 88.06 86 LEU A CA 1
ATOM 662 C C . LEU A 1 86 ? -15.412 -8.628 18.524 1.00 88.06 86 LEU A C 1
ATOM 664 O O . LEU A 1 86 ? -15.998 -9.012 19.534 1.00 88.06 86 LEU A O 1
ATOM 668 N N . SER A 1 87 ? -14.429 -7.725 18.559 1.00 84.31 87 SER A N 1
ATOM 669 C CA . SER A 1 87 ? -13.969 -7.098 19.798 1.00 84.31 87 SER A CA 1
ATOM 670 C C . SER A 1 87 ? -15.093 -6.335 20.493 1.00 84.31 87 SER A C 1
ATOM 672 O O . SER A 1 87 ? -15.221 -6.457 21.703 1.00 84.31 87 SER A O 1
ATOM 674 N N . ARG A 1 88 ? -15.954 -5.619 19.755 1.00 86.44 88 ARG A N 1
ATOM 675 C CA . ARG A 1 88 ? -17.111 -4.915 20.334 1.00 86.44 88 ARG A CA 1
ATOM 676 C C . ARG A 1 88 ? -18.104 -5.876 20.987 1.00 86.44 88 ARG A C 1
ATOM 678 O O . ARG A 1 88 ? -18.502 -5.649 22.121 1.00 86.44 88 ARG A O 1
ATOM 685 N N . VAL A 1 89 ? -18.460 -6.965 20.303 1.00 82.56 89 VAL A N 1
ATOM 686 C CA . VAL A 1 89 ? -19.359 -7.997 20.854 1.00 82.56 89 VAL A CA 1
ATOM 687 C C . VAL A 1 89 ? -18.738 -8.665 22.084 1.00 82.56 89 VAL A C 1
ATOM 689 O O . VAL A 1 89 ? -19.436 -8.961 23.053 1.00 82.56 89 VAL A O 1
ATOM 692 N N . MET A 1 90 ? -17.425 -8.904 22.070 1.00 81.31 90 MET A N 1
ATOM 693 C CA . MET A 1 90 ? -16.709 -9.431 23.230 1.00 81.31 90 MET A CA 1
ATOM 694 C C . MET A 1 90 ? -16.772 -8.455 24.413 1.00 81.31 90 MET A C 1
ATOM 696 O O . MET A 1 90 ? -17.083 -8.878 25.523 1.00 81.31 90 MET A O 1
ATOM 700 N N . ASP A 1 91 ? -16.535 -7.165 24.175 1.00 79.19 91 ASP A N 1
ATOM 701 C CA . ASP A 1 91 ? -16.544 -6.123 25.207 1.00 79.19 91 ASP A CA 1
ATOM 702 C C . ASP A 1 91 ? -17.951 -5.910 25.796 1.00 79.19 91 ASP A C 1
ATOM 704 O O . ASP A 1 91 ? -18.117 -5.836 27.014 1.00 79.19 91 ASP A O 1
ATOM 708 N N . GLU A 1 92 ? -18.991 -5.926 24.954 1.00 77.62 92 GLU A N 1
ATOM 709 C CA . GLU A 1 92 ? -20.397 -5.881 25.378 1.00 77.62 92 GLU A CA 1
ATOM 710 C C . GLU A 1 92 ? -20.778 -7.097 26.236 1.00 77.62 92 GLU A C 1
ATOM 712 O O . GLU A 1 92 ? -21.394 -6.944 27.294 1.00 77.62 92 GLU A O 1
ATOM 717 N N . ASN A 1 93 ? -20.368 -8.307 25.838 1.00 71.62 93 ASN A N 1
ATOM 718 C CA . ASN A 1 93 ? -20.622 -9.525 26.612 1.00 71.62 93 ASN A CA 1
ATOM 719 C C . ASN A 1 93 ? -19.857 -9.543 27.946 1.00 71.62 93 ASN A C 1
ATOM 721 O O . ASN A 1 93 ? -20.408 -9.948 28.974 1.00 71.62 93 ASN A O 1
ATOM 725 N N . LEU A 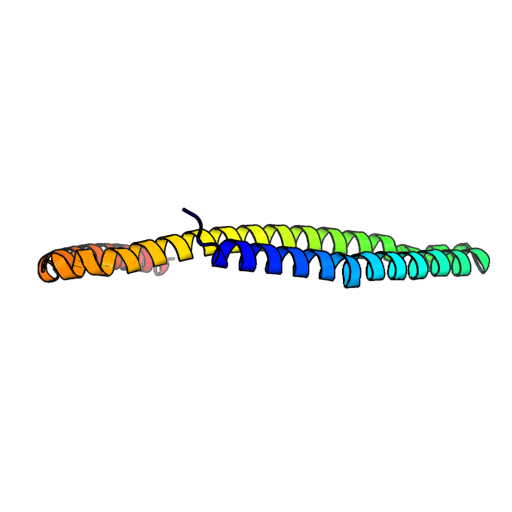1 94 ? -18.604 -9.080 27.961 1.00 69.81 94 LEU A N 1
ATOM 726 C CA . LEU A 1 94 ? -17.805 -8.962 29.183 1.00 69.81 94 LEU A CA 1
ATOM 727 C C . LEU A 1 94 ? -18.366 -7.883 30.123 1.00 69.81 94 LEU A C 1
ATOM 729 O O . LEU A 1 94 ? -18.409 -8.098 31.334 1.00 69.81 94 LEU A O 1
ATOM 733 N N . GLY A 1 95 ? -18.886 -6.772 29.592 1.00 63.56 95 GLY A N 1
ATOM 734 C CA . GLY A 1 95 ? -19.615 -5.759 30.361 1.00 63.56 95 GLY A CA 1
ATOM 735 C C . GLY A 1 95 ? -20.954 -6.271 30.913 1.00 63.56 95 GLY A C 1
ATOM 736 O O . GLY A 1 95 ? -21.308 -6.001 32.066 1.00 63.56 95 GLY A O 1
ATOM 737 N N . GLY A 1 96 ? -21.668 -7.085 30.131 1.00 56.88 96 GLY A N 1
ATOM 738 C CA . GLY A 1 96 ? -22.932 -7.729 30.496 1.00 56.88 96 GLY A CA 1
ATOM 739 C C . GLY A 1 96 ? -22.801 -8.867 31.513 1.00 56.88 96 GLY A C 1
ATOM 740 O O . GLY A 1 96 ? -23.790 -9.232 32.154 1.00 56.88 96 GLY A O 1
ATOM 741 N N . ILE A 1 97 ? -21.592 -9.391 31.755 1.00 60.03 97 ILE A N 1
ATOM 742 C CA . ILE A 1 97 ? -21.372 -10.504 32.693 1.00 60.03 97 ILE A CA 1
ATOM 743 C C . ILE A 1 97 ? -21.765 -10.144 34.135 1.00 60.03 97 ILE A C 1
ATOM 745 O O . ILE A 1 97 ? -22.185 -11.014 34.899 1.00 60.03 97 ILE A O 1
ATOM 749 N N . ARG A 1 98 ? -21.688 -8.857 34.512 1.00 59.22 98 ARG A N 1
ATOM 750 C CA . ARG A 1 98 ? -22.175 -8.364 35.813 1.00 59.22 98 ARG A CA 1
ATOM 751 C C . ARG A 1 98 ? -23.699 -8.314 35.878 1.00 59.22 98 ARG A C 1
ATOM 753 O O . ARG A 1 98 ? -24.246 -8.591 36.937 1.00 59.22 98 ARG A O 1
ATOM 760 N N . VAL A 1 99 ? -24.376 -8.020 34.767 1.00 57.66 99 VAL A N 1
ATOM 761 C CA . VAL A 1 99 ? -25.846 -7.980 34.683 1.00 57.66 99 VAL A CA 1
ATOM 762 C C . VAL A 1 99 ? -26.417 -9.400 34.725 1.00 57.66 99 VAL A C 1
ATOM 764 O O . VAL A 1 99 ? -27.320 -9.673 35.509 1.00 57.66 99 VAL A O 1
ATOM 767 N N . VAL A 1 100 ? -25.818 -10.348 33.997 1.00 55.84 100 VAL A N 1
ATOM 768 C CA . VAL A 1 100 ? -26.220 -11.768 34.037 1.00 55.84 100 VAL A CA 1
ATOM 769 C C . VAL A 1 100 ? -25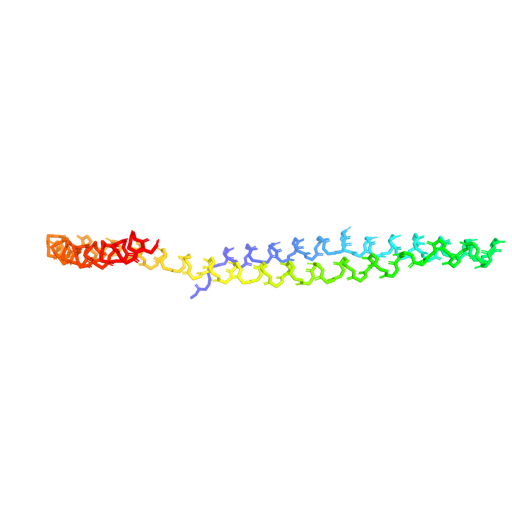.963 -12.393 35.417 1.00 55.84 100 VAL A C 1
ATOM 771 O O . VAL A 1 100 ? -26.797 -13.150 35.913 1.00 55.84 100 VAL A O 1
ATOM 774 N N . ARG A 1 101 ? -24.851 -12.041 36.084 1.00 53.69 101 ARG A N 1
ATOM 775 C CA . ARG A 1 101 ? -24.567 -12.482 37.465 1.00 53.69 101 ARG A CA 1
ATOM 776 C C . ARG A 1 101 ? -25.476 -11.825 38.515 1.00 53.69 101 ARG A C 1
ATOM 778 O O . ARG A 1 101 ? -25.749 -12.459 39.526 1.00 53.69 101 ARG A O 1
ATOM 785 N N . ALA A 1 102 ? -25.953 -10.597 38.291 1.00 55.75 102 ALA A N 1
ATOM 786 C CA . ALA A 1 102 ? -26.789 -9.861 39.247 1.00 55.75 102 ALA A CA 1
ATOM 787 C C . ALA A 1 102 ? -28.261 -10.312 39.272 1.00 55.75 102 ALA A C 1
ATOM 789 O O . ALA A 1 102 ? -28.912 -10.170 40.302 1.00 55.75 102 ALA A O 1
ATOM 790 N N . PHE A 1 103 ? -28.787 -10.872 38.177 1.00 53.78 103 PHE A N 1
ATOM 791 C CA . PHE A 1 103 ? -30.206 -11.244 38.092 1.00 53.78 103 PHE A CA 1
ATOM 792 C C . PHE A 1 103 ? -30.539 -12.681 38.519 1.00 53.78 103 PHE A C 1
ATOM 794 O O . PHE A 1 103 ? -31.712 -13.038 38.491 1.00 53.78 103 PHE A O 1
ATOM 801 N N . ALA A 1 104 ? -29.558 -13.517 38.898 1.00 55.94 104 ALA A N 1
ATOM 802 C CA . ALA A 1 104 ? -29.767 -14.914 39.331 1.00 55.94 104 ALA A CA 1
ATOM 803 C C . ALA A 1 104 ? -30.698 -15.755 38.415 1.00 55.94 104 ALA A C 1
ATOM 805 O O . ALA A 1 104 ? -31.182 -16.819 38.797 1.00 55.94 104 ALA A O 1
ATOM 806 N N . ALA A 1 105 ? -30.914 -15.313 37.172 1.00 57.28 105 ALA A N 1
ATOM 807 C CA . ALA A 1 105 ? -31.792 -15.930 36.183 1.00 57.28 105 ALA A CA 1
ATOM 808 C C . ALA A 1 105 ? -31.043 -16.942 35.304 1.00 57.28 105 ALA A C 1
ATOM 810 O O . ALA A 1 105 ? -31.539 -17.342 34.253 1.00 57.28 105 ALA A O 1
ATOM 811 N N . GLN A 1 106 ? -29.859 -17.388 35.747 1.00 60.25 106 GLN A N 1
ATOM 812 C CA . GLN A 1 106 ? -29.032 -18.382 35.059 1.00 60.25 106 GLN A CA 1
ATOM 813 C C . GLN A 1 106 ? -29.846 -19.606 34.650 1.00 60.25 106 GLN A C 1
ATOM 815 O O . GLN A 1 106 ? -29.727 -20.049 33.521 1.00 60.25 106 GLN A O 1
ATOM 820 N N . ARG A 1 107 ? -30.725 -20.116 35.520 1.00 62.41 107 ARG A N 1
ATOM 821 C CA . ARG A 1 107 ? -31.573 -21.272 35.191 1.00 62.41 107 ARG A CA 1
ATOM 822 C C . ARG A 1 107 ? -32.605 -20.991 34.094 1.00 62.41 107 ARG A C 1
ATOM 824 O O . ARG A 1 107 ? -32.901 -21.894 33.321 1.00 62.41 107 ARG A O 1
ATOM 831 N N . HIS A 1 108 ? -33.145 -19.775 34.019 1.00 66.56 108 HIS A N 1
ATOM 832 C CA . HIS A 1 108 ? -34.145 -19.419 33.010 1.00 66.56 108 HIS A CA 1
ATOM 833 C C . HIS A 1 108 ? -33.500 -19.179 31.638 1.00 66.56 108 HIS A C 1
ATOM 835 O O . HIS A 1 108 ? -33.993 -19.687 30.635 1.00 66.56 108 HIS A O 1
ATOM 841 N N . GLU A 1 109 ? -32.359 -18.487 31.599 1.00 67.00 109 GLU A N 1
ATOM 842 C CA . GLU A 1 109 ? -31.610 -18.282 30.353 1.00 67.00 109 GLU A CA 1
ATOM 843 C C . GLU A 1 109 ? -30.925 -19.565 29.860 1.00 67.00 109 GLU A C 1
ATOM 845 O O . GLU A 1 109 ? -30.908 -19.816 28.659 1.00 67.00 109 GLU A O 1
ATOM 850 N N . LEU A 1 110 ? -30.463 -20.450 30.754 1.00 69.75 110 LEU A N 1
ATOM 851 C CA . LEU A 1 110 ? -29.945 -21.763 30.347 1.00 69.75 110 LEU A CA 1
ATOM 852 C C . LEU A 1 110 ? -31.046 -22.625 29.709 1.00 69.75 110 LEU A C 1
ATOM 854 O O . LEU A 1 110 ? -30.823 -23.220 28.661 1.00 69.75 110 LEU A O 1
ATOM 858 N N . ALA A 1 111 ? -32.260 -22.618 30.273 1.00 77.06 111 ALA A N 1
ATOM 859 C CA . ALA A 1 111 ? -33.403 -23.330 29.697 1.00 77.06 111 ALA A CA 1
ATOM 860 C C . ALA A 1 111 ? -33.837 -22.762 28.332 1.00 77.06 111 ALA A C 1
ATOM 862 O O . ALA A 1 111 ? -34.310 -23.502 27.470 1.00 77.06 111 ALA A O 1
ATOM 863 N N . LYS A 1 112 ? -33.677 -21.451 28.118 1.00 76.81 112 LYS A N 1
ATOM 864 C CA . LYS A 1 112 ? -33.930 -20.800 26.826 1.00 76.81 112 LYS A CA 1
ATOM 865 C C . LYS A 1 112 ? -32.842 -21.137 25.800 1.00 76.81 112 LYS A C 1
ATOM 867 O O . LYS A 1 112 ? -33.162 -21.396 24.642 1.00 76.81 112 LYS A O 1
ATOM 872 N N . PHE A 1 113 ? -31.583 -21.195 26.234 1.00 74.62 113 PHE A N 1
ATOM 873 C CA . PHE A 1 113 ? -30.448 -21.606 25.410 1.00 74.62 113 PHE A CA 1
ATOM 874 C C . PHE A 1 113 ? -30.548 -23.076 24.978 1.00 74.62 113 PHE A C 1
ATOM 876 O O . PHE A 1 113 ? -30.325 -23.383 23.809 1.00 74.62 113 PHE A O 1
ATOM 883 N N . ASP A 1 114 ? -30.949 -23.975 25.881 1.00 77.75 114 ASP A N 1
ATOM 884 C CA . ASP A 1 114 ? -31.120 -25.398 25.567 1.00 77.75 114 ASP A CA 1
ATOM 885 C C . ASP A 1 114 ? -32.198 -25.636 24.500 1.00 77.75 114 ASP A C 1
ATOM 887 O O . ASP A 1 114 ? -31.989 -26.460 23.609 1.00 77.75 114 ASP A O 1
ATOM 891 N N . ARG A 1 115 ? -33.301 -24.870 24.517 1.00 81.19 115 ARG A N 1
ATOM 892 C CA . ARG A 1 115 ? -34.315 -24.927 23.446 1.00 81.19 115 ARG A CA 1
ATOM 893 C C . ARG A 1 115 ? -33.755 -24.469 22.103 1.00 81.19 115 ARG A C 1
ATOM 895 O O . ARG A 1 115 ? -33.856 -25.193 21.124 1.00 81.19 115 ARG A O 1
ATOM 902 N N . ALA A 1 116 ? -33.089 -23.314 22.067 1.00 77.75 116 ALA A N 1
ATOM 903 C CA . ALA A 1 116 ? -32.503 -22.799 20.827 1.00 77.75 116 ALA A CA 1
ATOM 904 C C . ALA A 1 116 ? -31.432 -23.742 20.243 1.00 77.75 116 ALA A C 1
ATOM 906 O O . ALA A 1 116 ? -31.268 -23.843 19.027 1.00 77.75 116 ALA A O 1
ATOM 907 N N . LYS A 1 117 ? -30.702 -24.455 21.108 1.00 76.62 117 LYS A N 1
ATOM 908 C CA . LYS A 1 117 ? -29.719 -25.460 20.701 1.00 76.62 117 LYS A CA 1
ATOM 909 C C . LYS A 1 117 ? -30.379 -26.704 20.093 1.00 76.62 117 LYS A C 1
ATOM 911 O O . LYS A 1 117 ? -29.825 -27.257 19.146 1.00 76.62 117 LYS A O 1
ATOM 916 N N . GLN A 1 118 ? -31.521 -27.147 20.624 1.00 80.12 118 GLN A N 1
ATOM 917 C CA . GLN A 1 118 ? -32.282 -28.260 20.045 1.00 80.12 118 GLN A CA 1
ATOM 918 C C . GLN A 1 118 ? -32.772 -27.914 18.635 1.00 80.12 118 GLN A C 1
ATOM 920 O O . GLN A 1 118 ? -32.468 -28.666 17.712 1.00 80.12 118 GLN A O 1
ATOM 925 N N . ASP A 1 119 ? -33.368 -26.735 18.447 1.00 81.25 119 ASP A N 1
ATOM 926 C CA . ASP A 1 119 ? -33.837 -26.274 17.130 1.00 81.25 119 ASP A CA 1
ATOM 927 C C . ASP A 1 119 ? -32.687 -26.201 16.102 1.00 81.25 119 ASP A C 1
ATOM 929 O O . ASP A 1 119 ? -32.822 -26.592 14.942 1.00 81.25 119 ASP A O 1
ATOM 933 N N . ALA A 1 120 ? -31.507 -25.735 16.527 1.00 75.69 120 ALA A N 1
ATOM 934 C CA . ALA A 1 120 ? -30.335 -25.647 15.656 1.00 75.69 120 ALA A CA 1
ATOM 935 C C . ALA A 1 120 ? -29.757 -27.023 15.275 1.00 75.69 120 ALA A C 1
ATOM 937 O O . ALA A 1 120 ? -29.277 -27.195 14.153 1.00 75.69 120 ALA A O 1
ATOM 938 N N . LEU A 1 121 ? -29.785 -27.996 16.193 1.00 78.62 121 LEU A N 1
ATOM 939 C CA . LEU A 1 121 ? -29.362 -29.371 15.915 1.00 78.62 121 LEU A CA 1
ATOM 940 C C . LEU A 1 121 ? -30.335 -30.082 14.971 1.00 78.62 121 LEU A C 1
ATOM 942 O O . LEU A 1 121 ? -29.891 -30.840 14.113 1.00 78.62 121 LEU A O 1
ATOM 946 N N . GLU A 1 122 ? -31.632 -29.812 15.092 1.00 78.25 122 GLU A N 1
ATOM 947 C CA . GLU A 1 122 ? -32.662 -30.378 14.220 1.00 78.25 122 GLU A CA 1
ATOM 948 C C . GLU A 1 122 ? -32.487 -29.890 12.773 1.00 78.25 122 GLU A C 1
ATOM 950 O O . GLU A 1 122 ? -32.351 -30.701 11.857 1.00 78.25 122 GLU A O 1
ATOM 955 N N . LEU A 1 123 ? -32.298 -28.579 12.579 1.00 73.25 123 LEU A N 1
ATOM 956 C CA . LEU A 1 123 ? -31.981 -27.996 11.268 1.00 73.25 123 LEU A CA 1
ATOM 957 C C . LEU A 1 123 ? -30.639 -28.481 10.695 1.00 73.25 123 LEU A C 1
ATOM 959 O O . LEU A 1 123 ? -30.477 -28.592 9.478 1.00 73.25 123 LEU A O 1
ATOM 963 N N . ALA A 1 124 ? -29.641 -28.730 11.546 1.00 70.25 124 ALA A N 1
ATOM 964 C CA . ALA A 1 124 ? -28.352 -29.255 11.106 1.00 70.25 124 ALA A CA 1
ATOM 965 C C . ALA A 1 124 ? -28.463 -30.714 10.639 1.00 70.25 124 ALA A C 1
ATOM 967 O O . ALA A 1 124 ? -27.888 -31.054 9.606 1.00 70.25 124 ALA A O 1
ATOM 968 N N . ASN A 1 125 ? -29.226 -31.546 11.352 1.00 72.62 125 ASN A N 1
ATOM 969 C CA . ASN A 1 125 ? -29.483 -32.932 10.963 1.00 72.62 125 ASN A CA 1
ATOM 970 C C . ASN A 1 125 ? -30.305 -33.011 9.667 1.00 72.62 125 ASN A C 1
ATOM 972 O O . ASN A 1 125 ? -29.938 -33.767 8.771 1.00 72.62 125 ASN A O 1
ATOM 976 N N . GLU A 1 126 ? -31.321 -32.159 9.500 1.00 71.00 126 GLU A N 1
ATOM 977 C CA . GLU A 1 126 ? -32.105 -32.071 8.258 1.00 71.00 126 GLU A CA 1
ATOM 978 C C . GLU A 1 126 ? -31.225 -31.692 7.049 1.00 71.00 126 GLU A C 1
ATOM 980 O O . GLU A 1 126 ? -31.356 -32.243 5.955 1.00 71.00 126 GLU A O 1
ATOM 985 N N . ARG A 1 127 ? -30.233 -30.811 7.244 1.00 59.84 127 ARG A N 1
ATOM 986 C CA . ARG A 1 127 ? -29.261 -30.450 6.195 1.00 59.84 127 ARG A CA 1
ATOM 987 C C . ARG A 1 127 ? -28.254 -31.553 5.867 1.00 59.84 127 ARG A C 1
ATOM 989 O O . ARG A 1 127 ? -27.695 -31.534 4.768 1.00 59.84 127 ARG A O 1
ATOM 996 N N . VAL A 1 128 ? -27.984 -32.470 6.793 1.00 59.84 128 VAL A N 1
ATOM 997 C CA . VAL A 1 128 ? -27.089 -33.614 6.560 1.00 59.84 128 VAL A CA 1
ATOM 998 C C . VAL A 1 128 ? -27.813 -34.709 5.775 1.00 59.84 128 VAL A C 1
ATOM 1000 O O . VAL A 1 128 ? -27.217 -35.250 4.844 1.00 59.84 128 VAL A O 1
ATOM 1003 N N . ASP A 1 129 ? -29.102 -34.946 6.033 1.00 59.00 129 ASP A N 1
ATOM 1004 C CA . ASP A 1 129 ? -29.905 -35.924 5.277 1.00 59.00 129 ASP A CA 1
ATOM 1005 C C . ASP A 1 129 ? -30.071 -35.539 3.795 1.00 59.00 129 ASP A C 1
ATOM 1007 O O . ASP A 1 129 ? -29.964 -36.385 2.906 1.00 59.00 129 ASP A O 1
ATOM 1011 N N . ILE A 1 130 ? -30.193 -34.241 3.489 1.00 59.59 130 ILE A N 1
ATOM 1012 C CA . ILE A 1 130 ? -30.252 -33.740 2.100 1.00 59.59 130 ILE A CA 1
ATOM 1013 C C . ILE A 1 130 ? -28.925 -33.972 1.340 1.00 59.59 130 ILE A C 1
ATOM 1015 O O . ILE A 1 130 ? -28.911 -34.020 0.109 1.00 59.59 130 ILE A O 1
ATOM 1019 N N . ARG A 1 131 ? -27.791 -34.141 2.039 1.00 55.88 131 ARG A N 1
ATOM 1020 C CA . ARG A 1 131 ? -26.472 -34.365 1.417 1.00 55.88 131 ARG A CA 1
ATOM 1021 C C . ARG A 1 131 ? -26.176 -35.847 1.139 1.00 55.88 131 ARG A C 1
ATOM 1023 O O . ARG A 1 131 ? -25.319 -36.116 0.309 1.00 55.88 131 ARG A O 1
ATOM 1030 N N . VAL A 1 132 ? -26.842 -36.789 1.813 1.00 54.28 132 VAL A N 1
ATOM 1031 C CA . VAL A 1 132 ? -26.549 -38.237 1.701 1.00 54.28 132 VAL A CA 1
ATOM 1032 C C . VAL A 1 132 ? -27.421 -38.941 0.645 1.00 54.28 132 VAL A C 1
ATOM 1034 O O . VAL A 1 132 ? -27.096 -40.046 0.222 1.00 54.28 132 VAL A O 1
ATOM 1037 N N . SER A 1 133 ? -28.477 -38.287 0.146 1.00 51.03 133 SER A N 1
ATOM 1038 C CA . SER A 1 133 ? -29.347 -38.805 -0.927 1.00 51.03 133 SER A CA 1
ATOM 1039 C C . SER A 1 133 ? -29.005 -38.282 -2.339 1.00 51.03 133 SER A C 1
ATOM 1041 O O . SER A 1 133 ? -29.872 -38.304 -3.217 1.00 51.03 133 SER A O 1
ATOM 1043 N N . ASN A 1 134 ? -27.778 -37.802 -2.571 1.00 40.84 134 ASN A N 1
ATOM 1044 C CA . ASN A 1 134 ? -27.287 -37.394 -3.897 1.00 40.84 134 ASN A CA 1
ATOM 1045 C C . ASN A 1 134 ? -25.963 -38.083 -4.231 1.00 40.84 134 ASN A C 1
ATOM 1047 O O . ASN A 1 134 ? -25.035 -37.979 -3.397 1.00 40.84 134 ASN A O 1
#

Secondary structure (DSSP, 8-state):
---HHHHHHHHHHHHHHHHHIIIIIIHHHHHHHHHHHHHHHHHHHH-HHHHHHHHTHHHHHHHHHHHHHHHHHHHHHHHHHHHHHHHHHHHHHHHHHHHHHHS--HHHHHHHHHHHHHHHHHHHHHHHHHHH--

Sequence (134 aa):
KVHTGDLITLGLLDLDGVRMFFSTGILRVVLLGVLIGVGAYLLISTDLVLGLLSLSFVPFVAWRSSVTQLRLRSTWLTLQERLSVLSRVMDENLGGIRVVRAFAAQRHELAKFDRAKQDALELANERVDIRVSN

Radius of gyration: 28.86 Å; chains: 1; bounding box: 60×51×68 Å

pLDDT: mean 81.97, std 13.82, range [40.84, 96.25]